Protein AF-A0A3B8MN59-F1 (afdb_monomer)

pLDDT: mean 81.96, std 19.72, range [28.47, 98.0]

Secondary structure (DSSP, 8-state):
----------------S--TTPPPEEEE-TTS-EEEESS---B-TT--B-----SEEEE-SSS--SSTTB--SHHHHTT---------SS--EEEE-SS-EEEE-GGG-----HHHHH-TTTSSEEETTEEE--GGGS-HHHHHHHHHT-TT-SEEEEETTEEE----SS---B--

Structure (mmCIF, N/CA/C/O backbone):
data_AF-A0A3B8MN59-F1
#
_entry.id   AF-A0A3B8MN59-F1
#
loop_
_atom_site.group_PDB
_atom_site.id
_atom_site.type_symbol
_atom_site.label_atom_id
_atom_site.label_alt_id
_atom_site.label_comp_id
_atom_site.label_asym_id
_atom_site.label_entity_id
_atom_site.label_seq_id
_atom_site.pdbx_PDB_ins_code
_atom_site.Cartn_x
_atom_site.Cartn_y
_atom_site.Cartn_z
_atom_site.occupancy
_atom_site.B_iso_or_equiv
_atom_site.auth_seq_id
_atom_site.auth_comp_id
_atom_site.auth_asym_id
_atom_site.auth_atom_id
_atom_site.pdbx_PDB_model_num
ATOM 1 N N . MET A 1 1 ? -53.641 -8.642 42.967 1.00 37.59 1 MET A N 1
ATOM 2 C CA . MET A 1 1 ? -54.257 -8.211 41.698 1.00 37.59 1 MET A CA 1
ATOM 3 C C . MET A 1 1 ? -53.152 -8.027 40.682 1.00 37.59 1 MET A C 1
ATOM 5 O O . MET A 1 1 ? -52.154 -7.386 40.975 1.00 37.59 1 MET A O 1
ATOM 9 N N . SER A 1 2 ? -53.314 -8.699 39.553 1.00 39.81 2 SER A N 1
ATOM 10 C CA . SER A 1 2 ? -52.474 -8.688 38.361 1.00 39.81 2 SER A CA 1
ATOM 11 C C . SER A 1 2 ? -52.295 -7.280 37.787 1.00 39.81 2 SER A C 1
ATOM 13 O O . SER A 1 2 ? -53.288 -6.609 37.520 1.00 39.81 2 SER A O 1
ATOM 15 N N . GLY A 1 3 ? -51.052 -6.870 37.542 1.00 28.47 3 GLY A N 1
ATOM 16 C CA . GLY A 1 3 ? -50.715 -5.672 36.772 1.00 28.47 3 GLY A CA 1
ATOM 17 C C . GLY A 1 3 ? -49.818 -6.049 35.600 1.00 28.47 3 GLY A C 1
ATOM 18 O O . GLY A 1 3 ? -48.603 -6.108 35.740 1.00 28.47 3 GLY A O 1
ATOM 19 N N . SER A 1 4 ? -50.440 -6.374 34.469 1.00 31.86 4 SER A N 1
ATOM 20 C CA . SER A 1 4 ? -49.789 -6.650 33.189 1.00 31.86 4 SER A CA 1
ATOM 21 C C . SER A 1 4 ? -49.188 -5.355 32.627 1.00 31.86 4 SER A C 1
ATOM 23 O O . SER A 1 4 ? -49.922 -4.392 32.409 1.00 31.86 4 SER A O 1
ATOM 25 N N . PHE A 1 5 ? -47.872 -5.312 32.391 1.00 30.25 5 PHE A N 1
ATOM 26 C CA . PHE A 1 5 ? -47.250 -4.237 31.613 1.00 30.25 5 PHE A CA 1
ATOM 27 C C . PHE A 1 5 ? -47.378 -4.578 30.128 1.00 30.25 5 PHE A C 1
ATOM 29 O O . PHE A 1 5 ? -46.676 -5.432 29.588 1.00 30.25 5 PHE A O 1
ATOM 36 N N . GLY A 1 6 ? -48.367 -3.944 29.503 1.00 30.47 6 GLY A N 1
ATOM 37 C CA . GLY A 1 6 ? -48.693 -4.096 28.098 1.00 30.47 6 GLY A CA 1
ATOM 38 C C . GLY A 1 6 ? -47.593 -3.572 27.179 1.00 30.47 6 GLY A C 1
ATOM 39 O O . GLY A 1 6 ? -47.095 -2.459 27.326 1.00 30.47 6 GLY A O 1
ATOM 40 N N . SER A 1 7 ? -47.289 -4.405 26.188 1.00 41.69 7 SER A N 1
ATOM 41 C CA . SER A 1 7 ? -46.609 -4.090 24.938 1.00 41.69 7 SER A CA 1
ATOM 42 C C . SER A 1 7 ? -47.069 -2.757 24.337 1.00 41.69 7 SER A C 1
ATOM 44 O O . SER A 1 7 ? -48.247 -2.584 24.017 1.00 41.69 7 SER A O 1
ATOM 46 N N . LYS A 1 8 ? -46.116 -1.860 24.069 1.00 36.16 8 LYS A N 1
ATOM 47 C CA . LYS A 1 8 ? -46.214 -0.931 22.941 1.00 36.16 8 LYS A CA 1
ATOM 48 C C . LYS A 1 8 ? -44.968 -1.076 22.082 1.00 36.16 8 LYS A C 1
ATOM 50 O O . LYS A 1 8 ? -43.880 -0.651 22.443 1.00 36.16 8 LYS A O 1
ATOM 55 N N . ARG A 1 9 ? -45.179 -1.759 20.958 1.00 41.62 9 ARG A N 1
ATOM 56 C CA . ARG A 1 9 ? -44.310 -1.769 19.785 1.00 41.62 9 ARG A CA 1
ATOM 57 C C . ARG A 1 9 ? -44.152 -0.336 19.277 1.00 41.62 9 ARG A C 1
ATOM 59 O O . ARG A 1 9 ? -45.151 0.349 19.082 1.00 41.62 9 ARG A O 1
ATOM 66 N N . GLY A 1 10 ? -42.908 0.045 19.037 1.00 28.77 10 GLY A N 1
ATOM 67 C CA . GLY A 1 10 ? -42.495 1.260 18.349 1.00 28.77 10 GLY A CA 1
ATOM 68 C C . GLY A 1 10 ? -41.044 1.070 17.938 1.00 28.77 10 GLY A C 1
ATOM 69 O O . GLY A 1 10 ? -40.138 1.489 18.643 1.00 28.77 10 GLY A O 1
ATOM 70 N N . THR A 1 11 ? -40.821 0.321 16.860 1.00 34.09 11 THR A N 1
ATOM 71 C CA . THR A 1 11 ? -39.531 0.278 16.167 1.00 34.09 11 THR A CA 1
ATOM 72 C C . THR A 1 11 ? -39.399 1.587 15.398 1.00 34.09 11 THR A C 1
ATOM 74 O O . THR A 1 11 ? -39.741 1.653 14.219 1.00 34.09 11 THR A O 1
ATOM 77 N N . GLU A 1 12 ? -39.009 2.650 16.092 1.00 32.84 12 GLU A N 1
ATOM 78 C CA . GLU A 1 12 ? -38.700 3.930 15.464 1.00 32.84 12 GLU A CA 1
ATOM 79 C C . GLU A 1 12 ? -37.201 3.973 15.175 1.00 32.84 12 GLU A C 1
ATOM 81 O O . GLU A 1 12 ? -36.361 4.220 16.039 1.00 32.84 12 GLU A O 1
ATOM 86 N N . ASP A 1 13 ? -36.932 3.607 13.925 1.00 39.78 13 ASP A N 1
ATOM 87 C CA . ASP A 1 13 ? -35.804 3.932 13.059 1.00 39.78 13 ASP A CA 1
ATOM 88 C C . ASP A 1 13 ? -34.983 5.148 13.548 1.00 39.78 13 ASP A C 1
ATOM 90 O O . ASP A 1 13 ? -35.267 6.294 13.207 1.00 39.78 13 ASP A O 1
ATOM 94 N N . HIS A 1 14 ? -33.949 4.894 14.359 1.00 36.53 14 HIS A N 1
ATOM 95 C CA . HIS A 1 14 ? -32.968 5.901 14.800 1.00 36.53 14 HIS A CA 1
ATOM 96 C C . HIS A 1 14 ? -31.837 6.117 13.777 1.00 36.53 14 HIS A C 1
ATOM 98 O O . HIS A 1 14 ? -30.797 6.690 14.090 1.00 36.53 14 HIS A O 1
ATOM 104 N N . LEU A 1 15 ? -32.039 5.707 12.523 1.00 47.59 15 LEU A N 1
ATOM 105 C CA . LEU A 1 15 ? -31.139 6.017 11.416 1.00 47.59 15 LEU A CA 1
ATOM 106 C C . LEU A 1 15 ? -31.542 7.350 10.770 1.00 47.59 15 LEU A C 1
ATOM 108 O O . LEU A 1 15 ? -32.093 7.391 9.670 1.00 47.59 15 LEU A O 1
ATOM 112 N N . GLN A 1 16 ? -31.257 8.467 11.438 1.00 45.75 16 GLN A N 1
ATOM 113 C CA . GLN A 1 16 ? -31.285 9.787 10.798 1.00 45.75 16 GLN A CA 1
ATOM 114 C C . GLN A 1 16 ? -29.899 10.427 10.878 1.00 45.75 16 GLN A C 1
ATOM 116 O O . 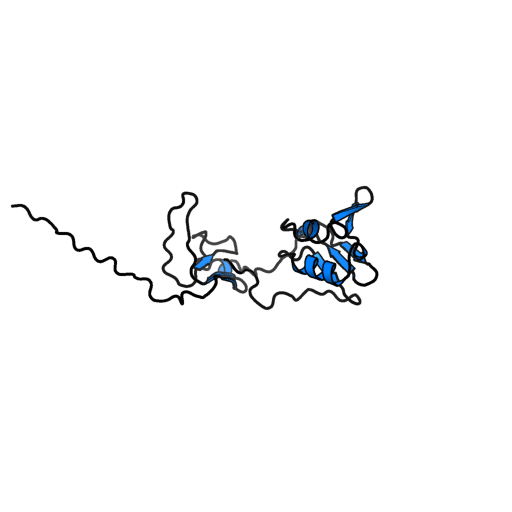GLN A 1 16 ? -29.546 11.026 11.886 1.00 45.75 16 GLN A O 1
ATOM 121 N N . GLY A 1 17 ? -29.127 10.297 9.791 1.00 38.34 17 GLY A N 1
ATOM 122 C CA . GLY A 1 17 ? -27.866 11.030 9.614 1.00 38.34 17 GLY A CA 1
ATOM 123 C C . GLY A 1 17 ? -27.099 10.733 8.320 1.00 38.34 17 GLY A C 1
ATOM 124 O O . GLY A 1 17 ? -26.684 11.658 7.633 1.00 38.34 17 GLY A O 1
ATOM 125 N N . GLY A 1 18 ? -26.973 9.468 7.909 1.00 41.38 18 GLY A N 1
ATOM 126 C CA . GLY A 1 18 ? -26.156 9.108 6.739 1.00 41.38 18 GLY A CA 1
ATOM 127 C C . GLY A 1 18 ? -26.904 9.204 5.405 1.00 41.38 18 GLY A C 1
ATOM 128 O O . GLY A 1 18 ? -27.934 8.551 5.209 1.00 41.38 18 GLY A O 1
ATOM 129 N N . LYS A 1 19 ? -26.380 9.965 4.435 1.00 47.16 19 LYS A N 1
ATOM 130 C CA . LYS A 1 19 ? -26.855 9.897 3.043 1.00 47.16 19 LYS A CA 1
ATOM 131 C C . LYS A 1 19 ? -26.649 8.469 2.520 1.00 47.16 19 LYS A C 1
ATOM 133 O O . LYS A 1 19 ? -25.520 8.016 2.381 1.00 47.16 19 LYS A O 1
ATOM 138 N N . ARG A 1 20 ? -27.735 7.776 2.150 1.00 50.28 20 ARG A N 1
ATOM 139 C CA . ARG A 1 20 ? -27.761 6.364 1.684 1.00 50.28 20 ARG A CA 1
ATOM 140 C C . ARG A 1 20 ? -26.948 6.052 0.403 1.00 50.28 20 ARG A C 1
ATOM 142 O O . ARG A 1 20 ? -27.081 4.959 -0.127 1.00 50.28 20 ARG A O 1
ATOM 149 N N . ASN A 1 21 ? -26.140 6.986 -0.104 1.00 57.38 21 ASN A N 1
ATOM 150 C CA . ASN A 1 21 ? -25.352 6.863 -1.339 1.00 57.38 21 ASN A CA 1
ATOM 151 C C . ASN A 1 21 ? -23.846 7.138 -1.152 1.00 57.38 21 ASN A C 1
ATOM 153 O O . ASN A 1 21 ? -23.113 7.147 -2.140 1.00 57.38 21 ASN A O 1
ATOM 157 N N . GLU A 1 22 ? -23.365 7.389 0.067 1.00 72.00 22 GLU A N 1
ATOM 158 C CA . GLU A 1 22 ? -21.930 7.587 0.305 1.00 72.00 22 GLU A CA 1
ATOM 159 C C . GLU A 1 22 ? -21.238 6.227 0.465 1.00 72.00 22 GLU A C 1
ATOM 161 O O . GLU A 1 22 ? -21.602 5.427 1.326 1.00 72.00 22 GLU A O 1
ATOM 166 N N . LYS A 1 23 ? -20.269 5.942 -0.415 1.00 81.56 23 LYS A N 1
ATOM 167 C CA . LYS A 1 23 ? -19.451 4.725 -0.340 1.00 81.56 23 LYS A CA 1
ATOM 168 C C . LYS A 1 23 ? -18.566 4.790 0.905 1.00 81.56 23 LYS A C 1
ATOM 170 O O . LYS A 1 23 ? -18.003 5.858 1.154 1.00 81.56 23 LYS A O 1
ATOM 175 N N . PRO A 1 24 ? -18.403 3.690 1.654 1.00 88.69 24 PRO A N 1
ATOM 176 C CA . PRO A 1 24 ? -17.521 3.714 2.800 1.00 88.69 24 PRO A CA 1
ATOM 177 C C . PRO A 1 24 ? -16.056 3.903 2.389 1.00 88.69 24 PRO A C 1
ATOM 179 O O . PRO A 1 24 ? -15.592 3.348 1.387 1.00 88.69 24 PRO A O 1
ATOM 182 N N . THR A 1 25 ? -15.329 4.700 3.171 1.00 86.8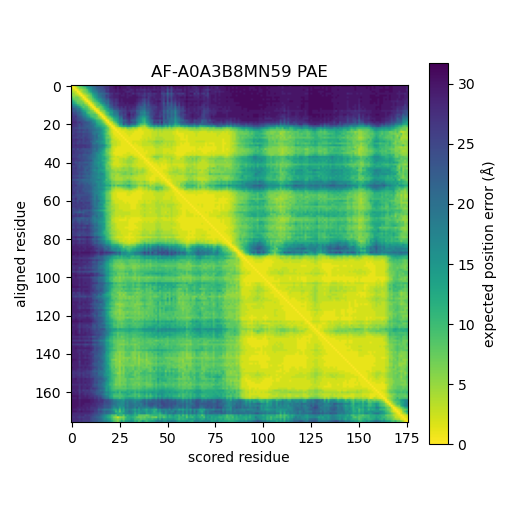1 25 THR A N 1
ATOM 183 C CA . THR A 1 25 ? -13.907 5.001 2.950 1.00 86.81 25 THR A CA 1
ATOM 184 C C . THR A 1 25 ? -13.085 4.716 4.197 1.00 86.81 25 THR A C 1
ATOM 186 O O . THR A 1 25 ? -13.597 4.727 5.322 1.00 86.81 25 THR A O 1
ATOM 189 N N . ILE A 1 26 ? -11.796 4.457 3.982 1.00 89.69 26 ILE A N 1
ATOM 190 C CA . ILE A 1 26 ? -10.792 4.354 5.037 1.00 89.69 26 ILE A CA 1
ATOM 191 C C . ILE A 1 26 ? -9.758 5.450 4.803 1.00 89.69 26 ILE A C 1
ATOM 193 O O . ILE A 1 26 ? -8.950 5.357 3.879 1.00 89.69 26 ILE A O 1
ATOM 197 N N . ASP A 1 27 ? -9.755 6.458 5.670 1.00 87.50 27 ASP A N 1
ATOM 198 C CA . ASP A 1 27 ? -8.772 7.536 5.623 1.00 87.50 27 ASP A CA 1
ATOM 199 C C . ASP A 1 27 ? -7.681 7.294 6.672 1.00 87.50 27 ASP A C 1
ATOM 201 O O . ASP A 1 27 ? -7.942 6.800 7.772 1.00 87.50 27 ASP A O 1
ATOM 205 N N . ILE A 1 28 ? -6.443 7.669 6.361 1.00 89.19 28 ILE A N 1
ATOM 206 C CA . ILE A 1 28 ? -5.325 7.591 7.305 1.00 89.19 28 ILE A CA 1
ATOM 207 C C . ILE A 1 28 ? -5.139 8.976 7.920 1.00 89.19 28 ILE A C 1
ATOM 209 O O . ILE A 1 28 ? -4.707 9.899 7.234 1.00 89.19 28 ILE A O 1
ATOM 213 N N . ALA A 1 29 ? -5.449 9.135 9.208 1.00 90.38 29 ALA A N 1
ATOM 214 C CA . ALA A 1 29 ? -5.164 10.388 9.898 1.00 90.38 29 ALA A CA 1
ATOM 215 C C . ALA A 1 29 ? -3.645 10.572 10.052 1.00 90.38 29 ALA A C 1
ATOM 217 O O . ALA A 1 29 ? -2.929 9.637 10.446 1.00 90.38 29 ALA A O 1
ATOM 218 N N . GLU A 1 30 ? -3.158 11.784 9.770 1.00 88.88 30 GLU A N 1
ATOM 219 C CA . GLU A 1 30 ? -1.764 12.166 10.008 1.00 88.88 30 GLU A CA 1
ATOM 220 C C . GLU A 1 30 ? -1.393 11.836 11.459 1.00 88.88 30 GLU A C 1
ATOM 222 O O . GLU A 1 30 ? -2.106 12.230 12.382 1.00 88.88 30 GLU A O 1
ATOM 227 N N . LYS A 1 31 ? -0.320 11.051 11.657 1.00 93.62 31 LYS A N 1
ATOM 228 C CA . LYS A 1 31 ? 0.158 10.620 12.989 1.00 93.62 31 LYS A CA 1
ATOM 229 C C . LYS A 1 31 ? -0.913 9.947 13.866 1.00 93.62 31 LYS A C 1
ATOM 231 O O . LYS A 1 31 ? -0.762 9.833 15.076 1.00 93.62 31 LYS A O 1
ATOM 236 N N . GLY A 1 32 ? -2.000 9.480 13.253 1.00 93.75 32 GLY A N 1
ATOM 237 C CA . GLY A 1 32 ? -3.224 9.114 13.955 1.00 93.75 32 GLY A CA 1
ATOM 238 C C . GLY A 1 32 ? -3.858 7.807 13.470 1.00 93.75 32 GLY A C 1
ATOM 239 O O . GLY A 1 32 ? -3.209 7.006 12.788 1.00 93.75 32 GLY A O 1
ATOM 240 N N . PRO A 1 33 ? -5.116 7.550 13.863 1.00 96.44 33 PRO A N 1
ATOM 241 C CA . PRO A 1 33 ? -5.832 6.307 13.576 1.00 96.44 33 PRO A CA 1
ATOM 242 C C . PRO A 1 33 ? -6.248 6.153 12.105 1.00 96.44 33 PRO A C 1
ATOM 244 O O . PRO A 1 33 ? -6.122 7.074 11.299 1.00 96.44 33 PRO A O 1
ATOM 247 N N . PHE A 1 34 ? -6.796 4.983 11.774 1.00 95.00 34 PHE A N 1
ATOM 248 C CA . PHE A 1 34 ? -7.623 4.827 10.577 1.00 95.00 34 PHE A CA 1
ATOM 249 C C . PHE A 1 34 ? -9.024 5.372 10.860 1.00 95.00 34 PHE A C 1
ATOM 251 O O . PHE A 1 34 ? -9.622 5.021 11.878 1.00 95.00 34 PHE A O 1
ATOM 258 N N . LEU A 1 35 ? -9.547 6.214 9.975 1.00 93.06 35 LEU A N 1
ATOM 259 C CA . LEU A 1 35 ? -10.889 6.780 10.064 1.00 93.06 35 LEU A CA 1
ATOM 260 C C . LEU A 1 35 ? -11.793 6.073 9.063 1.00 93.06 35 LEU A C 1
ATOM 262 O O . LEU A 1 35 ? -11.636 6.232 7.855 1.00 93.06 35 LEU A O 1
ATOM 266 N N . ILE A 1 36 ? -12.740 5.303 9.580 1.00 92.38 36 ILE A N 1
ATOM 267 C CA . ILE A 1 36 ? -13.741 4.606 8.784 1.00 92.38 36 ILE A CA 1
ATOM 268 C C . ILE A 1 36 ? -14.968 5.503 8.687 1.00 92.38 36 ILE A C 1
ATOM 270 O O . ILE A 1 36 ? -15.528 5.889 9.715 1.00 92.38 36 ILE A O 1
ATOM 274 N N . LYS A 1 37 ? -15.357 5.855 7.462 1.00 90.06 37 LYS A N 1
ATOM 275 C CA . LYS A 1 37 ? -16.475 6.760 7.173 1.00 90.06 37 LYS A CA 1
ATOM 276 C C . LYS A 1 37 ? -17.530 6.047 6.338 1.00 90.06 37 LYS A C 1
ATOM 278 O O . LYS A 1 37 ? -17.192 5.184 5.533 1.00 90.06 37 LYS A O 1
ATOM 283 N N . GLY A 1 38 ? -18.786 6.465 6.477 1.00 86.25 38 GLY A N 1
ATOM 284 C CA . GLY A 1 38 ? -19.911 5.945 5.696 1.00 86.25 38 GLY A CA 1
ATOM 285 C C . GLY A 1 38 ? -20.633 4.765 6.363 1.00 86.25 38 GLY A C 1
ATOM 286 O O . GLY A 1 38 ? -20.340 4.418 7.506 1.00 86.25 38 GLY A O 1
ATOM 287 N N . PRO A 1 39 ? -21.614 4.155 5.674 1.00 84.69 39 PRO A N 1
ATOM 288 C CA . PRO A 1 39 ? -22.474 3.123 6.244 1.00 84.69 39 PRO A CA 1
ATOM 289 C C . PRO A 1 39 ? -21.735 1.779 6.345 1.00 84.69 39 PRO A C 1
ATOM 291 O O . PRO A 1 39 ? -21.826 0.938 5.452 1.00 84.69 39 PRO A O 1
ATOM 294 N N . VAL A 1 40 ? -20.996 1.577 7.437 1.00 86.75 40 VAL A N 1
ATOM 295 C CA . VAL A 1 40 ? -20.254 0.339 7.718 1.00 86.75 40 VAL A CA 1
ATOM 296 C C . VAL A 1 40 ? -20.903 -0.417 8.868 1.00 86.75 40 VAL A C 1
ATOM 298 O O . VAL A 1 40 ? -21.198 0.154 9.914 1.00 86.75 40 VAL A O 1
ATOM 301 N N . ARG A 1 41 ? -21.100 -1.724 8.676 1.00 86.75 41 ARG A N 1
ATOM 302 C CA . ARG A 1 41 ? -21.523 -2.639 9.737 1.00 86.75 41 ARG A CA 1
ATOM 303 C C . ARG A 1 41 ? -20.300 -3.283 10.380 1.00 86.75 41 ARG A C 1
ATOM 305 O O . ARG A 1 41 ? -19.472 -3.855 9.673 1.00 86.75 41 ARG A O 1
ATOM 312 N N . TYR A 1 42 ? -20.220 -3.233 11.705 1.00 87.62 42 TYR A N 1
ATOM 313 C CA . TYR A 1 42 ? -19.140 -3.844 12.478 1.00 87.62 42 TYR A CA 1
ATOM 314 C C . TYR A 1 42 ? -19.648 -5.103 13.173 1.00 87.62 42 TYR A C 1
ATOM 316 O O . TYR A 1 42 ? -20.693 -5.082 13.821 1.00 87.62 42 TYR A O 1
ATOM 324 N N . THR A 1 43 ? -18.907 -6.201 13.051 1.00 90.00 43 THR A N 1
ATOM 325 C CA . THR A 1 43 ? -19.225 -7.461 13.729 1.00 90.00 43 THR A CA 1
ATOM 326 C C . THR A 1 43 ? -17.989 -8.052 14.384 1.00 90.00 43 THR A C 1
ATOM 328 O O . THR A 1 43 ? -16.877 -7.890 13.879 1.00 90.00 43 THR A O 1
ATOM 331 N N . ASP A 1 44 ? -18.180 -8.766 15.488 1.00 86.75 44 ASP A N 1
ATOM 332 C CA . ASP A 1 44 ? -17.126 -9.586 16.078 1.00 86.75 44 ASP A CA 1
ATOM 333 C C . ASP A 1 44 ? -16.908 -10.896 15.291 1.00 86.75 44 ASP A C 1
ATOM 335 O O . ASP A 1 44 ? -17.544 -11.159 14.265 1.00 86.75 44 ASP A O 1
ATOM 339 N N . LYS A 1 45 ? -15.988 -11.740 15.775 1.00 88.56 45 LYS A N 1
ATOM 340 C CA . LYS A 1 45 ? -15.669 -13.036 15.153 1.00 88.56 45 LYS A CA 1
ATOM 341 C C . LYS A 1 45 ? -16.833 -14.036 15.155 1.00 88.56 45 LYS A C 1
ATOM 343 O O . LYS A 1 45 ? -16.803 -14.986 14.379 1.00 88.56 45 LYS A O 1
ATOM 348 N N . ASP A 1 46 ? -17.799 -13.861 16.053 1.00 91.75 46 ASP A N 1
ATOM 349 C CA . ASP A 1 46 ? -18.959 -14.737 16.220 1.00 91.75 46 ASP A CA 1
ATOM 350 C C . ASP A 1 46 ? -20.177 -14.198 15.441 1.00 91.75 46 ASP A C 1
ATOM 352 O O . ASP A 1 46 ? -21.227 -14.839 15.401 1.00 91.75 46 ASP A O 1
ATOM 356 N N . GLY A 1 47 ? -20.025 -13.048 14.772 1.00 88.31 47 GLY A N 1
ATOM 357 C CA . GLY A 1 47 ? -21.058 -12.395 13.976 1.00 88.31 47 GLY A CA 1
ATOM 358 C C . GLY A 1 47 ? -21.981 -11.482 14.784 1.00 88.31 47 GLY A C 1
ATOM 359 O O . GLY A 1 47 ? -22.967 -10.994 14.227 1.00 88.31 47 GLY A O 1
ATOM 360 N N . ASN A 1 48 ? -21.686 -11.232 16.066 1.00 90.12 48 ASN A N 1
ATOM 361 C CA . ASN A 1 48 ? -22.455 -10.277 16.861 1.00 90.12 48 ASN A CA 1
ATOM 362 C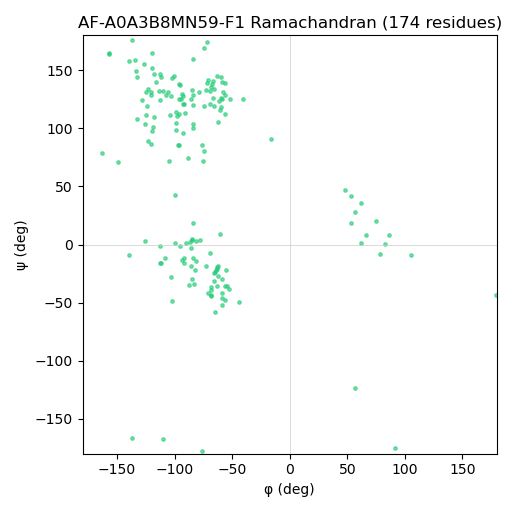 C . ASN A 1 48 ? -22.150 -8.856 16.394 1.00 90.12 48 ASN A C 1
ATOM 364 O O . ASN A 1 48 ? -21.001 -8.514 16.115 1.00 90.12 48 ASN A O 1
ATOM 368 N N . GLU A 1 49 ? -23.185 -8.028 16.324 1.00 90.31 49 GLU A N 1
ATOM 369 C CA . GLU A 1 49 ? -23.062 -6.635 15.915 1.00 90.31 49 GLU A CA 1
ATOM 370 C C . GLU A 1 49 ? -22.391 -5.804 17.009 1.00 90.31 49 GLU A C 1
ATOM 372 O O . GLU A 1 49 ? -22.735 -5.907 18.187 1.00 90.31 49 GLU A O 1
ATOM 377 N N . ILE A 1 50 ? -21.416 -4.992 16.608 1.00 87.56 50 ILE A N 1
ATOM 378 C CA . ILE A 1 50 ? -20.743 -4.038 17.483 1.00 87.56 50 ILE A CA 1
ATOM 379 C C . ILE A 1 50 ? -21.435 -2.696 17.274 1.00 87.56 50 ILE A C 1
ATOM 381 O O . ILE A 1 50 ? -21.346 -2.112 16.193 1.00 87.56 50 ILE A O 1
ATOM 385 N N . GLU A 1 51 ? -22.132 -2.213 18.300 1.00 83.81 51 GLU A N 1
ATOM 386 C CA . GLU A 1 51 ? -22.787 -0.909 18.245 1.00 83.81 51 GLU A CA 1
ATOM 387 C C . GLU A 1 51 ? -21.742 0.210 18.166 1.00 83.81 51 GLU A C 1
ATOM 389 O O . GLU A 1 51 ? -20.841 0.313 19.000 1.00 83.81 51 GLU A O 1
ATOM 394 N N . THR A 1 52 ? -21.880 1.065 17.155 1.00 81.62 52 THR A N 1
ATOM 395 C CA . THR A 1 52 ? -21.089 2.285 17.002 1.00 81.62 52 THR A CA 1
ATOM 396 C C . THR A 1 52 ? -22.043 3.464 16.900 1.00 81.62 52 THR A C 1
ATOM 398 O O . THR A 1 52 ? -22.849 3.538 15.976 1.00 81.62 52 THR A O 1
ATOM 401 N N . ASP A 1 53 ? -21.947 4.400 17.834 1.00 78.44 53 ASP A N 1
ATOM 402 C CA . ASP A 1 53 ? -22.795 5.593 17.920 1.00 78.44 53 ASP A CA 1
ATOM 403 C C . ASP A 1 53 ? -22.292 6.762 17.054 1.00 78.44 53 ASP A C 1
ATOM 405 O O . ASP A 1 53 ? -22.855 7.856 17.084 1.00 78.44 53 ASP A O 1
ATOM 409 N N . ARG A 1 54 ? -21.220 6.552 16.279 1.00 80.19 54 ARG A N 1
ATOM 410 C CA . ARG A 1 54 ? -20.510 7.605 15.542 1.00 80.19 54 ARG A CA 1
ATOM 411 C C . ARG A 1 54 ? -20.595 7.396 14.040 1.00 80.19 54 ARG A C 1
ATOM 413 O O . ARG A 1 54 ? -20.386 6.293 13.550 1.00 80.19 54 ARG A O 1
ATOM 420 N N . GLU A 1 55 ? -20.773 8.498 13.312 1.00 84.19 55 GLU A N 1
ATOM 421 C CA . GLU A 1 55 ? -20.681 8.533 11.843 1.00 84.19 55 GLU A CA 1
ATOM 422 C C . GLU A 1 55 ? -19.270 8.208 11.322 1.00 84.19 55 GLU A C 1
ATOM 424 O O . GLU A 1 55 ? -19.106 7.782 10.179 1.00 84.19 55 GLU A O 1
ATOM 429 N N . VAL A 1 56 ? -18.248 8.422 12.159 1.00 90.81 56 VAL A N 1
ATOM 430 C CA . VAL A 1 56 ? -16.850 8.095 11.872 1.00 90.81 56 VAL A CA 1
ATOM 431 C C . VAL A 1 56 ? -16.286 7.266 13.014 1.00 90.81 56 VAL A C 1
ATOM 433 O O . VAL A 1 56 ? -16.272 7.700 14.170 1.00 90.81 56 VAL A O 1
ATOM 436 N N . VAL A 1 57 ? -15.768 6.088 12.684 1.00 93.50 57 VAL A N 1
ATOM 437 C CA . VAL A 1 57 ? -15.133 5.182 13.644 1.00 93.50 57 VAL A CA 1
ATOM 438 C C . VAL A 1 57 ? -13.620 5.264 13.490 1.00 93.50 57 VAL A C 1
ATOM 440 O O . VAL A 1 57 ? -13.087 5.112 12.394 1.00 93.50 57 VAL A O 1
ATOM 443 N N . ALA A 1 58 ? -12.915 5.494 14.598 1.00 95.00 58 ALA A N 1
ATOM 444 C CA . ALA A 1 58 ? -11.459 5.557 14.625 1.00 95.00 58 ALA A CA 1
ATOM 445 C C . ALA A 1 58 ? -10.872 4.221 15.100 1.00 95.00 58 ALA A C 1
ATOM 447 O O . ALA A 1 58 ? -11.036 3.854 16.265 1.00 95.00 58 ALA A O 1
ATOM 448 N N . LEU A 1 59 ? -10.159 3.513 14.223 1.00 95.38 59 LEU A N 1
ATOM 449 C CA . LEU A 1 59 ? -9.458 2.272 14.555 1.00 95.38 59 LEU A CA 1
ATOM 450 C C . LEU A 1 59 ? -7.989 2.545 14.882 1.00 95.38 59 LEU A C 1
ATOM 452 O O . LEU A 1 59 ? -7.314 3.335 14.215 1.00 95.38 59 LEU A O 1
ATOM 456 N N . CYS A 1 60 ? -7.483 1.884 15.920 1.00 96.44 60 CYS A N 1
ATOM 457 C CA . CYS A 1 60 ? -6.106 2.044 16.364 1.00 96.44 60 CYS A CA 1
ATOM 458 C C . CYS A 1 60 ? -5.129 1.619 15.258 1.00 96.44 60 CYS A C 1
ATOM 460 O O . CYS A 1 60 ? -5.146 0.478 14.804 1.00 96.44 60 CYS A O 1
ATOM 462 N N . ARG A 1 61 ? -4.239 2.539 14.871 1.00 95.56 61 ARG A N 1
ATOM 463 C CA . ARG A 1 61 ? -3.127 2.278 13.943 1.00 95.56 61 ARG A CA 1
ATOM 464 C C . ARG A 1 61 ? -1.775 2.152 14.650 1.00 95.56 61 ARG A C 1
ATOM 466 O O . ARG A 1 61 ? -0.902 1.443 14.171 1.00 95.56 61 ARG A O 1
ATOM 473 N N . CYS A 1 62 ? -1.604 2.815 15.795 1.00 94.62 62 CYS A N 1
ATOM 474 C CA . CYS A 1 62 ? -0.319 2.916 16.495 1.00 94.62 62 CYS A CA 1
ATOM 475 C C . CYS A 1 62 ? 0.041 1.694 17.360 1.00 94.62 62 CYS A C 1
ATOM 477 O O . CYS A 1 62 ? 1.167 1.589 17.830 1.00 94.62 62 CYS A O 1
ATOM 479 N N . GLY A 1 63 ? -0.916 0.801 17.636 1.00 94.81 63 GLY A N 1
ATOM 480 C CA . GLY A 1 63 ? -0.719 -0.370 18.497 1.00 94.81 63 GLY A CA 1
ATOM 481 C C . GLY A 1 63 ? -0.735 -0.094 20.008 1.00 94.81 63 GLY A C 1
ATOM 482 O O . GLY A 1 63 ? -0.794 -1.045 20.786 1.00 94.81 63 GLY A O 1
ATOM 483 N N . ALA A 1 64 ? -0.757 1.166 20.448 1.00 96.75 64 ALA A N 1
ATOM 484 C CA . ALA A 1 64 ? -0.657 1.531 21.866 1.00 96.75 64 ALA A CA 1
ATOM 485 C C . ALA A 1 64 ? -1.997 1.674 22.608 1.00 96.75 64 ALA A C 1
ATOM 487 O O . ALA A 1 64 ? -1.985 1.730 23.829 1.00 96.75 64 ALA A O 1
ATOM 488 N N . SER A 1 65 ? -3.138 1.696 21.909 1.00 97.56 65 SER A N 1
ATOM 489 C CA . SER A 1 65 ? -4.443 1.884 22.566 1.00 97.56 65 SER A CA 1
ATOM 490 C C . SER A 1 65 ? -4.731 0.804 23.618 1.00 97.56 65 SER A C 1
ATOM 492 O O . SER A 1 65 ? -4.473 -0.375 23.378 1.00 97.56 65 SER A O 1
ATOM 494 N N . GLU A 1 66 ? -5.305 1.178 24.753 1.00 97.06 66 GLU A N 1
ATOM 495 C CA . GLU A 1 66 ? -5.840 0.258 25.761 1.00 97.06 66 GLU A CA 1
ATOM 496 C C . GLU A 1 66 ? -7.257 -0.222 25.400 1.00 97.06 66 GLU A C 1
ATOM 498 O O . GLU A 1 66 ? -7.662 -1.310 25.803 1.00 97.06 66 GLU A O 1
ATOM 503 N N . ASN A 1 67 ? -7.979 0.527 24.559 1.00 93.25 67 ASN A N 1
ATOM 504 C CA . ASN A 1 67 ? -9.321 0.201 24.063 1.00 93.25 67 ASN A CA 1
ATOM 505 C C . ASN A 1 67 ? -9.328 -0.401 22.638 1.00 93.25 67 ASN A C 1
ATOM 507 O O . ASN A 1 67 ? -10.153 -0.044 21.791 1.00 93.25 67 ASN A O 1
ATOM 511 N N . LYS A 1 68 ? -8.393 -1.313 22.338 1.00 92.00 68 LYS A N 1
ATOM 512 C CA . LYS A 1 68 ? -8.337 -1.978 21.021 1.00 92.00 68 LYS A CA 1
ATOM 513 C C . LYS A 1 68 ? -9.665 -2.680 20.713 1.00 92.00 68 LYS A C 1
ATOM 515 O O . LYS A 1 68 ? -10.236 -3.340 21.569 1.00 92.00 68 LYS A O 1
ATOM 520 N N . LEU A 1 69 ? -10.179 -2.628 19.487 1.00 91.56 69 LEU A N 1
ATOM 521 C CA . LEU A 1 69 ? -9.575 -2.187 18.217 1.00 91.56 69 LEU A CA 1
ATOM 522 C C . LEU A 1 69 ? -9.662 -0.671 17.957 1.00 91.56 69 LEU A C 1
ATOM 524 O O . LEU A 1 69 ? -9.150 -0.191 16.944 1.00 91.56 69 LEU A O 1
ATOM 528 N N . PHE A 1 70 ? -10.311 0.079 18.842 1.00 94.31 70 PHE A N 1
ATOM 529 C CA . PHE A 1 70 ? -10.586 1.500 18.662 1.00 94.31 70 PHE A CA 1
ATOM 530 C C . PHE A 1 70 ? -9.404 2.365 19.086 1.00 94.31 70 PHE A C 1
ATOM 532 O O . PHE A 1 70 ? -8.521 1.938 19.819 1.00 94.31 70 PHE A O 1
ATOM 539 N N . CYS A 1 71 ? -9.364 3.594 18.588 1.00 96.56 71 CYS A N 1
ATOM 540 C CA . CYS A 1 71 ? -8.405 4.593 19.033 1.00 96.56 71 CYS A CA 1
ATOM 541 C C . CYS A 1 71 ? -8.919 5.322 20.282 1.00 96.56 71 CYS A C 1
ATOM 543 O O . CYS A 1 71 ? -10.040 5.824 20.287 1.00 96.56 71 CYS A O 1
ATOM 545 N N . ASP A 1 72 ? -8.063 5.459 21.293 1.00 96.25 72 ASP A N 1
ATOM 546 C CA . ASP A 1 72 ? -8.303 6.207 22.540 1.00 96.25 72 ASP A CA 1
ATOM 547 C C . ASP A 1 72 ? -7.422 7.459 22.693 1.00 96.25 72 ASP A C 1
ATOM 549 O O . ASP A 1 72 ? -7.560 8.192 23.665 1.00 96.25 72 ASP A O 1
ATOM 553 N N . GLY A 1 73 ? -6.540 7.725 21.724 1.00 96.62 73 GLY A N 1
ATOM 554 C CA . GLY A 1 73 ? -5.639 8.881 21.735 1.00 96.62 73 GLY A CA 1
ATOM 555 C C . GLY A 1 73 ? -4.180 8.557 22.057 1.00 96.62 73 GLY A C 1
ATOM 556 O O . GLY A 1 73 ? -3.329 9.402 21.787 1.00 96.62 73 GLY A O 1
ATOM 557 N N . ALA A 1 74 ? -3.861 7.326 22.483 1.00 97.88 74 ALA A N 1
ATOM 558 C CA . ALA A 1 74 ? -2.506 6.931 22.898 1.00 97.88 74 ALA A CA 1
ATOM 559 C C . ALA A 1 74 ? -1.410 7.180 21.840 1.00 97.88 74 ALA A C 1
ATOM 561 O O . ALA A 1 74 ? -0.234 7.293 22.172 1.00 97.88 74 ALA A O 1
ATOM 562 N N . HIS A 1 75 ? -1.774 7.281 20.553 1.00 97.31 75 HIS A N 1
ATOM 563 C CA . HIS A 1 75 ? -0.847 7.629 19.470 1.00 97.31 75 HIS A CA 1
ATOM 564 C C . HIS A 1 75 ? -0.128 8.968 19.703 1.00 97.31 75 HIS A C 1
ATOM 566 O O . HIS A 1 75 ? 1.051 9.077 19.374 1.00 97.31 75 HIS A O 1
ATOM 572 N N . SER A 1 76 ? -0.811 9.950 20.297 1.00 96.88 76 SER A N 1
ATOM 573 C CA . SER A 1 76 ? -0.222 11.250 20.624 1.00 96.88 76 SER A CA 1
ATOM 574 C C . SER A 1 76 ? 0.825 11.121 21.728 1.00 96.88 76 SER A C 1
ATOM 576 O O . SER A 1 76 ? 1.914 11.676 21.609 1.00 96.88 76 SER A O 1
ATOM 578 N N . ASP A 1 77 ? 0.523 10.337 22.764 1.00 97.19 77 ASP A N 1
ATOM 579 C CA . ASP A 1 77 ? 1.384 10.177 23.939 1.00 97.19 77 ASP A CA 1
ATOM 580 C C . ASP A 1 77 ? 2.686 9.442 23.605 1.00 97.19 77 ASP A C 1
ATOM 582 O O . ASP A 1 77 ? 3.749 9.788 24.117 1.00 97.19 77 ASP A O 1
ATOM 586 N N . ILE A 1 78 ? 2.620 8.451 22.708 1.00 95.81 78 ILE A N 1
ATOM 587 C CA . ILE A 1 78 ? 3.799 7.685 22.279 1.00 95.81 78 ILE A CA 1
ATOM 588 C C . ILE A 1 78 ? 4.559 8.327 21.111 1.00 95.81 78 ILE A C 1
ATOM 590 O O . ILE A 1 78 ? 5.515 7.736 20.612 1.00 95.81 78 ILE A O 1
ATOM 594 N N . GLY A 1 79 ? 4.128 9.501 20.638 1.00 94.81 79 GLY A N 1
ATOM 595 C CA . GLY A 1 79 ? 4.752 10.176 19.500 1.00 94.81 79 GLY A CA 1
ATOM 596 C C . GLY A 1 79 ? 4.674 9.366 18.206 1.00 94.81 79 GLY A C 1
ATOM 597 O O . GLY A 1 79 ? 5.614 9.379 17.413 1.00 94.81 79 GLY A O 1
ATOM 598 N N . PHE A 1 80 ? 3.577 8.633 17.991 1.00 94.69 80 PHE A N 1
ATOM 599 C CA . PHE A 1 80 ? 3.395 7.842 16.781 1.00 94.69 80 PHE A CA 1
ATOM 600 C C . PHE A 1 80 ? 3.415 8.756 15.557 1.00 94.69 80 PHE A C 1
ATOM 602 O O . PHE A 1 80 ? 2.536 9.594 15.381 1.00 94.69 80 PHE A O 1
ATOM 609 N N . THR A 1 81 ? 4.406 8.584 14.687 1.00 89.56 81 THR A N 1
ATOM 610 C CA . THR A 1 81 ? 4.488 9.383 13.462 1.00 89.56 81 THR A CA 1
ATOM 611 C C . THR A 1 81 ? 3.650 8.775 12.341 1.00 89.56 81 THR A C 1
ATOM 613 O O . THR A 1 81 ? 3.101 9.468 11.486 1.00 89.56 81 THR A O 1
ATOM 616 N N . GLY A 1 82 ? 3.506 7.448 12.360 1.00 83.88 82 GLY A N 1
ATOM 617 C CA . GLY A 1 82 ? 2.949 6.710 11.238 1.00 83.88 82 GLY A CA 1
ATOM 618 C C . GLY A 1 82 ? 3.830 6.744 9.994 1.00 83.88 82 GLY A C 1
ATOM 619 O O . GLY A 1 82 ? 3.377 6.262 8.954 1.00 83.88 82 GLY A O 1
ATOM 620 N N . ASP A 1 83 ? 5.048 7.279 10.112 1.00 77.12 83 ASP A N 1
ATOM 621 C CA . ASP A 1 83 ? 6.068 7.198 9.085 1.00 77.12 83 ASP A CA 1
ATOM 622 C C . ASP A 1 83 ? 6.433 5.732 8.879 1.00 77.12 83 ASP A C 1
ATOM 624 O O . ASP A 1 83 ? 6.460 4.922 9.813 1.00 77.12 83 ASP A O 1
ATOM 628 N N . LYS A 1 84 ? 6.740 5.382 7.634 1.00 63.12 84 LYS A N 1
ATOM 629 C CA . LYS A 1 84 ? 7.347 4.092 7.317 1.00 63.12 84 LYS A CA 1
ATOM 630 C C . LYS A 1 84 ? 8.823 4.148 7.735 1.00 63.12 84 LYS A C 1
ATOM 632 O O . LYS A 1 84 ? 9.702 4.229 6.883 1.00 63.12 84 LYS A O 1
ATOM 637 N N . GLU A 1 85 ? 9.087 4.144 9.042 1.00 59.28 85 GLU A N 1
ATOM 638 C CA . GLU A 1 85 ? 10.431 3.986 9.607 1.00 59.28 85 GLU A CA 1
ATOM 639 C C . GLU A 1 85 ? 10.953 2.608 9.187 1.00 59.28 85 GLU A C 1
ATOM 641 O O . GLU A 1 85 ? 10.476 1.554 9.616 1.00 59.28 85 GLU A O 1
ATOM 646 N N . ARG A 1 86 ? 11.875 2.622 8.229 1.00 54.84 86 ARG A N 1
ATOM 647 C CA . ARG A 1 86 ? 12.319 1.435 7.506 1.00 54.84 86 ARG A CA 1
ATOM 648 C C . ARG A 1 86 ? 13.511 0.831 8.227 1.00 54.84 86 ARG A C 1
ATOM 650 O O . ARG A 1 86 ? 14.601 1.393 8.210 1.00 54.84 86 ARG A O 1
ATOM 657 N N . THR A 1 87 ? 13.344 -0.357 8.789 1.00 57.38 87 THR A N 1
ATOM 658 C CA . THR A 1 87 ? 14.483 -1.230 9.094 1.00 57.38 87 THR A CA 1
ATOM 659 C C . THR A 1 87 ? 14.604 -2.225 7.943 1.00 57.38 87 THR A C 1
ATOM 661 O O . THR A 1 87 ? 13.987 -3.286 7.945 1.00 57.38 87 THR A O 1
ATOM 664 N N . GLU A 1 88 ? 15.310 -1.823 6.883 1.00 60.66 88 GLU A N 1
ATOM 665 C CA . GLU A 1 88 ? 15.494 -2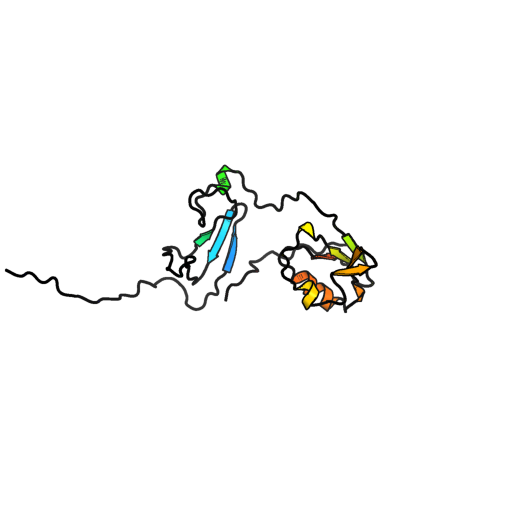.637 5.674 1.00 60.66 88 GLU A CA 1
ATOM 666 C C . GLU A 1 88 ? 16.098 -4.001 6.031 1.00 60.66 88 GLU A C 1
ATOM 668 O O . GLU A 1 88 ? 17.251 -4.092 6.443 1.00 60.66 88 GLU A O 1
ATOM 673 N N . THR A 1 89 ? 15.324 -5.074 5.863 1.00 68.69 89 THR A N 1
ATOM 674 C CA . THR A 1 89 ? 15.843 -6.451 5.954 1.00 68.69 89 THR A CA 1
ATOM 675 C C . THR A 1 89 ? 16.280 -6.977 4.581 1.00 68.69 89 THR A C 1
ATOM 677 O O . THR A 1 89 ? 17.014 -7.958 4.497 1.00 68.69 89 THR A O 1
ATOM 680 N N . TYR A 1 90 ? 15.850 -6.314 3.500 1.00 80.19 90 TYR A N 1
ATOM 681 C CA . TYR A 1 90 ? 16.094 -6.708 2.113 1.00 80.19 90 TYR A CA 1
ATOM 682 C C . TYR A 1 90 ? 16.572 -5.511 1.281 1.00 80.19 90 TYR A C 1
ATOM 684 O O . TYR A 1 90 ? 16.090 -4.399 1.491 1.00 80.19 90 TYR A O 1
ATOM 692 N N . PRO A 1 91 ? 17.490 -5.710 0.319 1.00 86.56 91 PRO A N 1
ATOM 693 C CA . PRO A 1 91 ? 17.955 -4.628 -0.538 1.00 86.56 91 PRO A CA 1
ATOM 694 C C . PRO A 1 91 ? 16.864 -4.193 -1.524 1.00 86.56 91 PRO A C 1
ATOM 696 O O . PRO A 1 91 ? 16.166 -5.029 -2.103 1.00 86.56 91 PRO A O 1
ATOM 699 N N . THR A 1 92 ? 16.775 -2.885 -1.768 1.00 88.94 92 THR A N 1
ATOM 700 C CA . THR A 1 92 ? 16.063 -2.342 -2.932 1.00 88.94 92 THR A CA 1
ATOM 701 C C . THR A 1 92 ? 16.846 -2.688 -4.197 1.00 88.94 92 THR A C 1
ATOM 703 O O . THR A 1 92 ? 18.060 -2.492 -4.247 1.00 88.94 92 THR A O 1
ATOM 706 N N . ARG A 1 93 ? 16.157 -3.212 -5.210 1.00 92.75 93 ARG A N 1
ATOM 707 C CA . ARG A 1 93 ? 16.728 -3.612 -6.501 1.00 92.75 93 ARG A CA 1
ATOM 708 C C . ARG A 1 93 ? 16.121 -2.789 -7.622 1.00 92.75 93 ARG A C 1
ATOM 710 O O . ARG A 1 93 ? 14.944 -2.442 -7.564 1.00 92.75 93 ARG A O 1
ATOM 717 N N . GLU A 1 94 ? 16.916 -2.520 -8.646 1.00 95.56 94 GLU A N 1
ATOM 718 C CA . GLU A 1 94 ? 16.485 -1.800 -9.839 1.00 95.56 94 GLU A CA 1
ATOM 719 C C . GLU A 1 94 ? 16.737 -2.654 -11.078 1.00 95.56 94 GLU A C 1
ATOM 721 O O . GLU A 1 94 ? 17.812 -3.230 -11.232 1.00 95.56 94 GLU A O 1
ATOM 726 N N . TYR A 1 95 ? 15.740 -2.720 -11.954 1.00 97.12 95 TYR A N 1
ATOM 727 C CA . TYR A 1 95 ? 15.794 -3.432 -13.223 1.00 97.12 95 TYR A CA 1
ATOM 728 C C . TYR A 1 95 ? 15.447 -2.440 -14.322 1.00 97.12 95 TYR A C 1
ATOM 730 O O . TYR A 1 95 ? 14.319 -1.949 -14.374 1.00 97.12 95 TYR A O 1
ATOM 738 N N . THR A 1 96 ? 16.423 -2.104 -15.159 1.00 97.69 96 THR A N 1
ATOM 739 C CA . THR A 1 96 ? 16.265 -1.129 -16.244 1.00 97.69 96 THR A CA 1
ATOM 740 C C . THR A 1 96 ? 15.909 -1.853 -17.532 1.00 97.69 96 THR A C 1
ATOM 742 O O . THR A 1 96 ? 16.626 -2.769 -17.924 1.00 97.69 96 THR A O 1
ATOM 745 N N . GLY A 1 97 ? 14.805 -1.442 -18.152 1.00 96.88 97 GLY A N 1
ATOM 746 C CA . GLY A 1 97 ? 14.460 -1.796 -19.524 1.00 96.88 97 GLY A CA 1
ATOM 747 C C . GLY A 1 97 ? 14.577 -0.588 -20.444 1.00 96.88 97 GLY A C 1
ATOM 748 O O . GLY A 1 97 ? 15.106 0.455 -20.051 1.00 96.88 97 GLY A O 1
ATOM 749 N N . ASP A 1 98 ? 14.045 -0.720 -21.651 1.00 97.00 98 ASP A N 1
ATOM 750 C CA . ASP A 1 98 ? 14.195 0.271 -22.717 1.00 97.00 98 ASP A CA 1
ATOM 751 C C . ASP A 1 98 ? 13.448 1.579 -22.407 1.00 97.00 98 ASP A C 1
ATOM 753 O O . ASP A 1 98 ? 13.947 2.671 -22.682 1.00 97.00 98 ASP A O 1
ATOM 757 N N . GLU A 1 99 ? 12.250 1.483 -21.819 1.00 96.81 99 GLU A N 1
ATOM 758 C CA . GLU A 1 99 ? 11.369 2.642 -21.603 1.00 96.81 99 GLU A CA 1
ATOM 759 C C . GLU A 1 99 ? 11.164 3.040 -20.132 1.00 96.81 99 GLU A C 1
ATOM 761 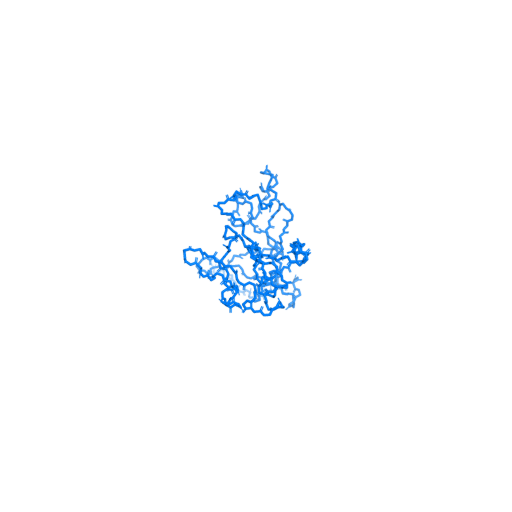O O . GLU A 1 99 ? 10.648 4.126 -19.853 1.00 96.81 99 GLU A O 1
ATOM 766 N N . LEU A 1 100 ? 11.507 2.169 -19.177 1.00 97.56 100 LEU A N 1
ATOM 767 C CA . LEU A 1 100 ? 11.394 2.448 -17.742 1.00 97.56 100 LEU A CA 1
ATOM 768 C C . LEU A 1 100 ? 12.334 1.573 -16.908 1.00 97.56 100 LEU A C 1
ATOM 770 O O . LEU A 1 100 ? 12.779 0.509 -17.337 1.00 97.56 100 LEU A O 1
ATOM 774 N N . THR A 1 101 ? 12.543 1.978 -15.656 1.00 97.94 101 THR A N 1
ATOM 775 C CA . THR A 1 101 ? 13.177 1.138 -14.629 1.00 97.94 101 THR A CA 1
ATOM 776 C C . THR A 1 101 ? 12.131 0.681 -13.620 1.00 97.94 101 THR A C 1
ATOM 778 O O . THR A 1 101 ? 11.421 1.510 -13.050 1.00 97.94 101 THR A O 1
ATOM 781 N N . VAL A 1 102 ? 12.056 -0.623 -13.353 1.00 96.50 102 VAL A N 1
ATOM 782 C CA . VAL A 1 102 ? 11.306 -1.185 -12.220 1.00 96.50 102 VAL A CA 1
ATOM 783 C C . VAL A 1 102 ? 12.186 -1.138 -10.979 1.00 96.50 102 VAL A C 1
ATOM 785 O O . VAL A 1 102 ? 13.308 -1.637 -10.994 1.00 96.50 102 VAL A O 1
ATOM 788 N N . VAL A 1 103 ? 11.662 -0.588 -9.888 1.00 93.81 103 VAL A N 1
ATOM 789 C CA . VAL A 1 103 ? 12.312 -0.587 -8.574 1.00 93.81 103 VAL A CA 1
ATOM 790 C C . VAL A 1 103 ? 11.494 -1.472 -7.637 1.00 93.81 103 VAL A C 1
ATOM 792 O O . VAL A 1 103 ? 10.293 -1.267 -7.463 1.00 93.81 103 VAL A O 1
ATOM 795 N N . ASP A 1 104 ? 12.144 -2.466 -7.045 1.00 90.75 104 ASP A N 1
ATOM 796 C CA . ASP A 1 104 ? 11.526 -3.517 -6.237 1.00 90.75 104 ASP A CA 1
ATOM 797 C C . ASP A 1 104 ? 12.178 -3.578 -4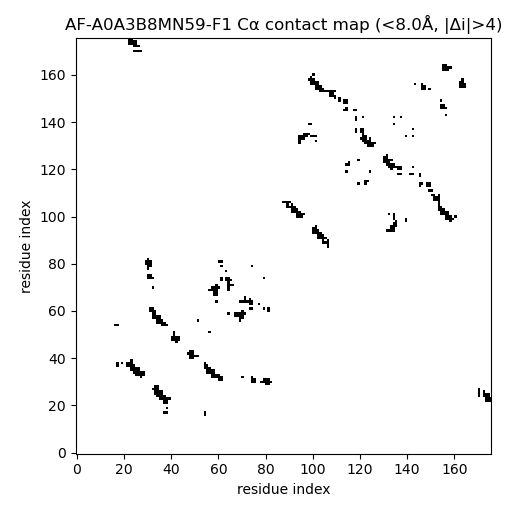.859 1.00 90.75 104 ASP A C 1
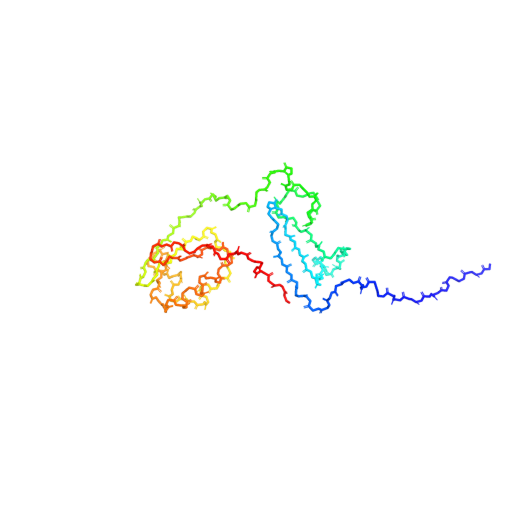ATOM 799 O O . ASP A 1 104 ? 13.402 -3.659 -4.730 1.00 90.75 104 ASP A O 1
ATOM 803 N N . ASN A 1 105 ? 11.348 -3.605 -3.821 1.00 89.12 105 ASN A N 1
ATOM 804 C CA . ASN A 1 105 ? 11.765 -4.021 -2.496 1.00 89.12 105 ASN A CA 1
ATOM 805 C C . ASN A 1 105 ? 10.763 -5.020 -1.900 1.00 89.12 105 ASN A C 1
ATOM 807 O O . ASN A 1 105 ? 9.663 -4.651 -1.470 1.00 89.12 105 ASN A O 1
ATOM 811 N N . ILE A 1 106 ? 11.167 -6.294 -1.826 1.00 87.56 106 ILE A N 1
ATOM 812 C CA . ILE A 1 106 ? 10.335 -7.378 -1.278 1.00 87.56 106 ILE A CA 1
ATOM 813 C C . ILE A 1 106 ? 10.048 -7.220 0.212 1.00 87.56 106 ILE A C 1
ATOM 815 O O . ILE A 1 106 ? 9.027 -7.709 0.682 1.00 87.56 106 ILE A O 1
ATOM 819 N N . GLY A 1 107 ? 10.900 -6.504 0.949 1.00 84.94 107 GLY A N 1
ATOM 820 C CA . GLY A 1 107 ? 10.696 -6.235 2.370 1.00 84.94 107 GLY A CA 1
ATOM 821 C C . GLY A 1 107 ? 9.423 -5.433 2.652 1.00 84.94 107 GLY A C 1
ATOM 822 O O . GLY A 1 107 ? 8.921 -5.476 3.769 1.00 84.94 107 GLY A O 1
ATOM 823 N N . ILE A 1 108 ? 8.863 -4.748 1.645 1.00 82.69 108 ILE A N 1
ATOM 824 C CA . ILE A 1 108 ? 7.577 -4.041 1.749 1.00 82.69 108 ILE A CA 1
ATOM 825 C C . ILE A 1 108 ? 6.414 -4.844 1.139 1.00 82.69 108 ILE A C 1
ATOM 827 O O . ILE A 1 108 ? 5.286 -4.358 1.052 1.00 82.69 108 ILE A O 1
ATOM 831 N N . CYS A 1 109 ? 6.643 -6.047 0.620 1.00 87.88 109 CYS A N 1
ATOM 832 C CA . CYS A 1 109 ? 5.600 -6.773 -0.095 1.00 87.88 109 CYS A CA 1
ATOM 833 C C . CYS A 1 109 ? 4.451 -7.153 0.855 1.00 87.88 109 CYS A C 1
ATOM 835 O O . CYS A 1 109 ? 4.629 -7.922 1.792 1.00 87.88 109 CYS A O 1
ATOM 837 N N . CYS A 1 110 ? 3.241 -6.658 0.579 1.00 89.00 110 CYS A N 1
ATOM 838 C CA . CYS A 1 110 ? 2.015 -7.094 1.262 1.00 89.00 110 CYS A CA 1
ATOM 839 C C . CYS A 1 110 ? 1.396 -8.354 0.630 1.00 89.00 110 CYS A C 1
ATOM 841 O O . CYS A 1 110 ? 0.302 -8.759 1.004 1.00 89.00 110 CYS A O 1
ATOM 843 N N . HIS A 1 111 ? 2.071 -8.945 -0.362 1.00 91.06 111 HIS A N 1
ATOM 844 C CA . HIS A 1 111 ? 1.641 -10.148 -1.077 1.00 91.06 111 HIS A CA 1
ATOM 845 C C . HIS A 1 111 ? 0.255 -10.057 -1.745 1.00 91.06 111 HIS A C 1
ATOM 847 O O . HIS A 1 111 ? -0.385 -11.074 -1.988 1.00 91.06 111 HIS A O 1
ATOM 853 N N . TRP A 1 112 ? -0.171 -8.849 -2.137 1.00 91.88 112 TRP A N 1
ATOM 854 C CA . TRP A 1 112 ? -1.440 -8.611 -2.844 1.00 91.88 112 TRP A CA 1
ATOM 855 C C . TRP A 1 112 ? -1.573 -9.373 -4.178 1.00 91.88 112 TRP A C 1
ATOM 857 O O . TRP A 1 112 ? -2.671 -9.710 -4.609 1.00 91.88 112 TRP A O 1
ATOM 867 N N . GLY A 1 113 ? -0.456 -9.649 -4.857 1.00 93.56 113 GLY A N 1
ATOM 868 C CA . GLY A 1 113 ? -0.438 -10.461 -6.078 1.00 93.56 113 GLY A CA 1
ATOM 869 C C . GLY A 1 113 ? -0.784 -9.720 -7.376 1.00 93.56 113 GLY A C 1
ATOM 870 O O . GLY A 1 113 ? -0.737 -10.333 -8.441 1.00 93.56 113 GLY A O 1
ATOM 871 N N . ALA A 1 114 ? -1.062 -8.410 -7.345 1.00 92.88 114 ALA A N 1
ATOM 872 C CA . ALA A 1 114 ? -1.311 -7.630 -8.567 1.00 92.88 114 ALA A CA 1
ATOM 873 C C . ALA A 1 114 ? -0.182 -7.748 -9.605 1.00 92.88 114 ALA A C 1
ATOM 875 O O . ALA A 1 114 ? -0.455 -7.805 -10.800 1.00 92.88 114 ALA A O 1
ATOM 876 N N . CYS A 1 115 ? 1.073 -7.835 -9.159 1.00 94.31 115 CYS A N 1
ATOM 877 C CA . CYS A 1 115 ? 2.235 -7.981 -10.032 1.00 94.31 115 CYS A CA 1
ATOM 878 C C . CYS A 1 115 ? 2.246 -9.305 -10.805 1.00 94.31 115 CYS A C 1
ATOM 880 O O . CYS A 1 115 ? 2.220 -9.293 -12.035 1.00 94.31 115 CYS A O 1
ATOM 882 N N . VAL A 1 116 ? 2.215 -10.436 -10.096 1.00 94.56 116 VAL A N 1
ATOM 883 C CA . VAL A 1 116 ? 2.258 -11.776 -10.705 1.00 94.56 116 VAL A CA 1
ATOM 884 C C . VAL A 1 116 ? 1.018 -12.074 -11.543 1.00 94.56 116 VAL A C 1
ATOM 886 O O . VAL A 1 116 ? 1.119 -12.758 -12.552 1.00 94.56 116 VAL A O 1
ATOM 889 N N . ASN A 1 117 ? -0.141 -11.522 -11.175 1.00 95.94 117 ASN A N 1
ATOM 890 C CA . ASN A 1 117 ? -1.378 -11.716 -11.931 1.00 95.94 117 ASN A CA 1
ATOM 891 C C . ASN A 1 117 ? -1.491 -10.753 -13.125 1.00 95.94 117 ASN A C 1
ATOM 893 O O . ASN A 1 117 ? -2.065 -11.100 -14.154 1.00 95.94 117 ASN A O 1
ATOM 897 N N . GLY A 1 118 ? -0.969 -9.530 -12.996 1.00 96.38 118 GLY A N 1
ATOM 898 C CA . GLY A 1 118 ? -1.121 -8.471 -13.994 1.00 96.38 118 GLY A CA 1
ATOM 899 C C . GLY A 1 118 ? -0.059 -8.484 -15.095 1.00 96.38 118 GLY A C 1
ATOM 900 O O . GLY A 1 118 ? -0.364 -8.159 -16.247 1.00 96.38 118 GLY A O 1
ATOM 901 N N . ALA A 1 119 ? 1.181 -8.851 -14.765 1.00 97.19 119 ALA A N 1
ATOM 902 C CA . ALA A 1 119 ? 2.295 -8.944 -15.708 1.00 97.19 119 ALA A CA 1
ATOM 903 C C . ALA A 1 119 ? 3.300 -10.041 -15.281 1.00 97.19 119 ALA A C 1
ATOM 905 O O . ALA A 1 119 ? 4.415 -9.727 -14.857 1.00 97.19 119 ALA A O 1
ATOM 906 N N . PRO A 1 120 ? 2.927 -11.332 -15.404 1.00 96.06 120 PRO A N 1
ATOM 907 C CA . PRO A 1 120 ? 3.770 -12.467 -15.001 1.00 96.06 120 PRO A CA 1
ATOM 908 C C . PRO A 1 120 ? 5.077 -12.593 -15.792 1.00 96.06 120 PRO A C 1
ATOM 910 O O . PRO A 1 120 ? 6.001 -13.261 -15.340 1.00 96.06 120 PRO A O 1
ATOM 913 N N . ASP A 1 121 ? 5.164 -11.969 -16.968 1.00 97.12 121 ASP A N 1
ATOM 914 C CA . ASP A 1 121 ? 6.389 -11.939 -17.772 1.00 97.12 121 ASP A CA 1
ATOM 915 C C . ASP A 1 121 ? 7.362 -10.833 -17.357 1.00 97.12 121 ASP A C 1
ATOM 917 O O . ASP A 1 121 ? 8.527 -10.882 -17.736 1.00 97.12 121 ASP A O 1
ATOM 921 N N . VAL A 1 122 ? 6.909 -9.900 -16.514 1.00 97.38 122 VAL A N 1
ATOM 922 C CA . VAL A 1 122 ? 7.700 -8.769 -16.020 1.00 97.38 122 VAL A CA 1
ATOM 923 C C . VAL A 1 122 ? 8.178 -9.009 -14.598 1.00 97.38 122 VAL A C 1
ATOM 925 O O . VAL A 1 122 ? 9.350 -8.809 -14.309 1.00 97.38 122 VAL A O 1
ATOM 928 N N . PHE A 1 123 ? 7.302 -9.418 -13.682 1.00 96.38 123 PHE A N 1
ATOM 929 C CA . PHE A 1 123 ? 7.625 -9.419 -12.252 1.00 96.38 123 PHE A CA 1
ATOM 930 C C . PHE A 1 123 ? 7.964 -10.802 -11.712 1.00 96.38 123 PHE A C 1
ATOM 932 O O . PHE A 1 123 ? 7.322 -11.792 -12.055 1.00 96.38 123 PHE A O 1
ATOM 939 N N . PHE A 1 124 ? 8.921 -10.829 -10.780 1.00 90.75 124 PHE A N 1
ATOM 940 C CA . PHE A 1 124 ? 9.316 -12.015 -10.012 1.00 90.75 124 PHE A CA 1
ATOM 941 C C . PHE A 1 124 ? 9.658 -13.222 -10.898 1.00 90.75 124 PHE A C 1
ATOM 943 O O . PHE A 1 124 ? 9.300 -14.363 -10.596 1.00 90.75 124 PHE A O 1
ATOM 950 N N . LYS A 1 125 ? 10.373 -12.947 -11.993 1.00 93.44 125 LYS A N 1
ATOM 951 C CA . LYS A 1 125 ? 11.031 -13.965 -12.813 1.00 93.44 125 LYS A CA 1
ATOM 952 C C . LYS A 1 125 ? 12.272 -14.468 -12.074 1.00 93.44 125 LYS A C 1
ATOM 954 O O . LYS A 1 125 ? 12.697 -13.880 -11.078 1.00 93.44 125 LYS A O 1
ATOM 959 N N . TRP A 1 126 ? 12.855 -15.543 -12.582 1.00 91.12 126 TRP A N 1
ATOM 960 C CA . TRP A 1 126 ? 14.043 -16.159 -12.004 1.00 91.12 126 TRP A CA 1
ATOM 961 C C . TRP A 1 126 ? 15.170 -16.172 -13.028 1.00 91.12 126 TRP A C 1
ATOM 963 O O . TRP A 1 126 ? 14.962 -16.627 -14.154 1.00 91.12 126 TRP A O 1
ATOM 973 N N . ASP A 1 127 ? 16.336 -15.683 -12.618 1.00 90.25 127 ASP A N 1
ATOM 974 C CA . ASP A 1 127 ? 17.614 -15.868 -13.300 1.00 90.25 127 ASP A CA 1
ATOM 975 C C . ASP A 1 127 ? 18.554 -16.614 -12.346 1.00 90.25 127 ASP A C 1
ATOM 977 O O . ASP A 1 127 ? 19.032 -16.071 -11.348 1.00 90.25 127 ASP A O 1
ATOM 981 N N . GLY A 1 128 ? 18.704 -17.919 -12.581 1.00 91.50 128 GLY A N 1
ATOM 982 C CA . GLY A 1 128 ? 19.278 -18.833 -11.595 1.00 91.50 128 GLY A CA 1
ATOM 983 C C . GLY A 1 128 ? 18.504 -18.789 -10.272 1.00 91.50 128 GLY A C 1
ATOM 984 O O . GLY A 1 128 ? 17.290 -18.996 -10.248 1.00 91.50 128 GLY A O 1
ATOM 985 N N . ASP A 1 129 ? 19.215 -18.494 -9.185 1.00 88.38 129 ASP A N 1
ATOM 986 C CA . ASP A 1 129 ? 18.647 -18.363 -7.836 1.00 88.38 129 ASP A CA 1
ATOM 987 C C . ASP A 1 129 ? 18.197 -16.926 -7.512 1.00 88.38 129 ASP A C 1
ATOM 989 O O . ASP A 1 129 ? 17.726 -16.642 -6.406 1.00 88.38 129 ASP A O 1
ATOM 993 N N . GLU A 1 130 ? 18.341 -15.993 -8.458 1.00 87.62 130 GLU A N 1
ATOM 994 C CA . GLU A 1 130 ? 17.974 -14.601 -8.259 1.00 87.62 130 GLU A CA 1
ATOM 995 C C . GLU A 1 130 ? 16.571 -14.299 -8.789 1.00 87.62 130 GLU A C 1
ATOM 997 O O . GLU A 1 130 ? 16.243 -14.495 -9.959 1.00 87.62 130 GLU A O 1
ATOM 1002 N N . ARG A 1 131 ? 15.731 -13.751 -7.907 1.00 89.06 131 ARG A N 1
ATOM 1003 C CA . ARG A 1 131 ? 14.453 -13.156 -8.295 1.00 89.06 131 ARG A CA 1
ATOM 1004 C C . ARG A 1 131 ? 14.703 -11.812 -8.976 1.00 89.06 131 ARG A C 1
ATOM 1006 O O . ARG A 1 131 ? 15.181 -10.887 -8.314 1.00 89.06 131 ARG A O 1
ATOM 1013 N N . ILE A 1 132 ? 14.282 -11.688 -10.229 1.00 94.25 132 ILE A N 1
ATOM 1014 C CA . ILE A 1 132 ? 14.440 -10.489 -11.057 1.00 94.25 132 ILE A CA 1
ATOM 1015 C C . ILE A 1 132 ? 13.092 -9.913 -11.511 1.00 94.25 132 ILE A C 1
ATOM 1017 O O . ILE A 1 132 ? 12.056 -10.585 -11.461 1.00 94.25 132 ILE A O 1
ATOM 1021 N N . SER A 1 133 ? 13.112 -8.666 -11.986 1.00 96.25 133 SER A N 1
ATOM 1022 C CA . SER A 1 133 ? 12.060 -8.139 -12.862 1.00 96.25 133 SER A CA 1
ATOM 1023 C C . SER A 1 133 ? 12.629 -7.874 -14.256 1.00 96.25 133 SER A C 1
ATOM 1025 O O . SER A 1 133 ? 13.792 -7.512 -14.390 1.00 96.25 133 SER A O 1
ATOM 1027 N N . VAL A 1 134 ? 11.806 -8.053 -15.284 1.00 97.38 134 VAL A N 1
ATOM 1028 C CA . VAL A 1 134 ? 12.135 -7.873 -16.702 1.00 97.38 134 VAL A CA 1
ATOM 1029 C C . VAL A 1 134 ? 11.188 -6.806 -17.257 1.00 97.38 134 VAL A C 1
ATOM 1031 O O . VAL A 1 134 ? 10.103 -7.155 -17.721 1.00 97.38 134 VAL A O 1
ATOM 1034 N N . PRO A 1 135 ? 11.521 -5.504 -17.149 1.00 97.62 135 PRO A N 1
ATOM 1035 C CA . PRO A 1 135 ? 10.613 -4.421 -17.534 1.00 97.62 135 PRO A CA 1
ATOM 1036 C C . PRO A 1 135 ? 10.069 -4.559 -18.958 1.00 97.62 135 PRO A C 1
ATOM 1038 O O . PRO A 1 135 ? 8.878 -4.358 -19.167 1.00 97.62 135 PRO A O 1
ATOM 1041 N N . ASP A 1 136 ? 10.904 -5.016 -19.891 1.00 98.00 136 ASP A N 1
ATOM 1042 C CA . ASP A 1 136 ? 10.547 -5.198 -21.306 1.00 98.00 136 ASP A CA 1
ATOM 1043 C C . ASP A 1 136 ? 9.710 -6.465 -21.572 1.00 98.00 136 ASP A C 1
ATOM 1045 O O . ASP A 1 136 ? 9.375 -6.782 -22.711 1.00 98.00 136 ASP A O 1
ATOM 1049 N N . GLY A 1 137 ? 9.330 -7.207 -20.525 1.00 97.00 137 GLY A N 1
ATOM 1050 C CA . GLY A 1 137 ? 8.421 -8.353 -20.622 1.00 97.00 137 GLY A CA 1
ATOM 1051 C C . GLY A 1 137 ? 6.970 -7.972 -20.955 1.00 97.00 137 GLY A C 1
ATOM 1052 O O . GLY A 1 137 ? 6.136 -8.852 -21.169 1.00 97.00 137 GLY A O 1
ATOM 1053 N N . ALA A 1 138 ? 6.638 -6.678 -20.969 1.00 97.75 138 ALA A N 1
ATOM 1054 C CA . ALA A 1 138 ? 5.359 -6.136 -21.417 1.00 97.75 138 ALA A CA 1
ATOM 1055 C C . ALA A 1 138 ? 5.500 -4.661 -21.826 1.00 97.75 138 ALA A C 1
ATOM 1057 O O . ALA A 1 138 ? 6.445 -3.995 -21.420 1.00 97.75 138 ALA A O 1
ATOM 1058 N N . ASP A 1 139 ? 4.509 -4.124 -22.544 1.00 97.38 139 ASP A N 1
ATOM 1059 C CA . ASP A 1 139 ? 4.484 -2.702 -22.906 1.00 97.38 139 ASP A CA 1
ATOM 1060 C C . ASP A 1 139 ? 4.483 -1.788 -21.666 1.00 97.38 139 ASP A C 1
ATOM 1062 O O . ASP A 1 139 ? 3.817 -2.075 -20.656 1.00 97.38 139 ASP A O 1
ATOM 1066 N N . ARG A 1 140 ? 5.168 -0.642 -21.769 1.00 96.94 140 ARG A N 1
ATOM 1067 C CA . ARG A 1 140 ? 5.366 0.350 -20.699 1.00 96.94 140 ARG A CA 1
ATOM 1068 C C . ARG A 1 140 ? 4.102 0.661 -19.901 1.00 96.94 140 ARG A C 1
ATOM 1070 O O . ARG A 1 140 ? 4.108 0.623 -18.669 1.00 96.94 140 ARG A O 1
ATOM 1077 N N . GLU A 1 141 ? 2.991 0.956 -20.574 1.00 96.75 141 GLU A N 1
ATOM 1078 C CA . GLU A 1 141 ? 1.728 1.327 -19.925 1.00 96.75 141 GLU A CA 1
ATOM 1079 C C . GLU A 1 141 ? 1.170 0.188 -19.065 1.00 96.75 141 GLU A C 1
ATOM 1081 O O . GLU A 1 141 ? 0.592 0.431 -17.999 1.00 96.75 141 GLU A O 1
ATOM 1086 N N . LYS A 1 142 ? 1.346 -1.066 -19.500 1.00 97.31 142 LYS A N 1
ATOM 1087 C CA . LYS A 1 142 ? 0.919 -2.237 -18.732 1.00 97.31 142 LYS A CA 1
ATOM 1088 C C . LYS A 1 142 ? 1.774 -2.392 -17.482 1.00 97.31 142 LYS A C 1
ATOM 1090 O O . LYS A 1 142 ? 1.201 -2.609 -16.414 1.00 97.31 142 LYS A O 1
ATOM 1095 N N . VAL A 1 143 ? 3.092 -2.239 -17.596 1.00 97.31 143 VAL A N 1
ATOM 1096 C CA . VAL A 1 143 ? 4.009 -2.297 -16.449 1.00 97.31 143 VAL A CA 1
ATOM 1097 C C . VAL A 1 143 ? 3.644 -1.224 -15.426 1.00 97.31 143 VAL A C 1
ATOM 1099 O O . VAL A 1 143 ? 3.376 -1.557 -14.274 1.00 97.31 143 VAL A O 1
ATOM 1102 N N . ILE A 1 144 ? 3.512 0.037 -15.853 1.00 95.62 144 ILE A N 1
ATOM 1103 C CA . ILE A 1 144 ? 3.136 1.160 -14.979 1.00 95.62 144 ILE A CA 1
ATOM 1104 C C . ILE A 1 144 ? 1.809 0.890 -14.269 1.00 95.62 144 ILE A C 1
ATOM 1106 O O . ILE A 1 144 ? 1.712 1.062 -13.054 1.00 95.62 144 ILE A O 1
ATOM 1110 N N . ARG A 1 145 ? 0.782 0.441 -15.000 1.00 95.00 145 ARG A N 1
ATOM 1111 C CA . ARG A 1 145 ? -0.527 0.124 -14.412 1.00 95.00 145 ARG A CA 1
ATOM 1112 C C . ARG A 1 145 ? -0.424 -0.957 -13.336 1.00 95.00 145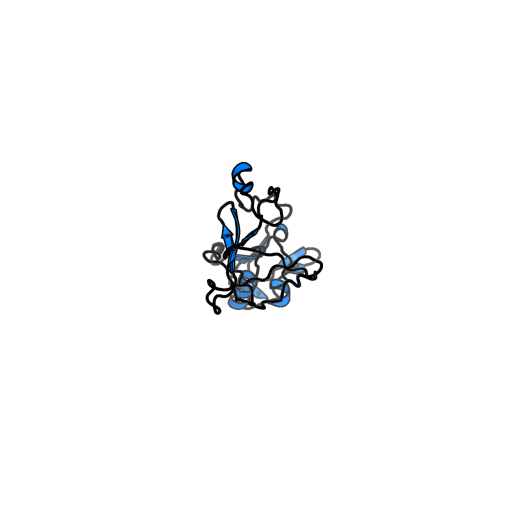 ARG A C 1
ATOM 1114 O O . ARG A 1 145 ? -1.080 -0.843 -12.306 1.00 95.00 145 ARG A O 1
ATOM 1121 N N . VAL A 1 146 ? 0.375 -1.997 -13.569 1.00 95.50 146 VAL A N 1
ATOM 1122 C CA . VAL A 1 146 ? 0.557 -3.100 -12.616 1.00 95.50 146 VAL A CA 1
ATOM 1123 C C . VAL A 1 146 ? 1.360 -2.658 -11.392 1.00 95.50 146 VAL A C 1
ATOM 1125 O O . VAL A 1 146 ? 0.970 -2.986 -10.274 1.00 95.50 146 VAL A O 1
ATOM 1128 N N . VAL A 1 147 ? 2.424 -1.869 -11.578 1.00 94.06 147 VAL A N 1
ATOM 1129 C CA . VAL A 1 147 ? 3.190 -1.275 -10.468 1.00 94.06 147 VAL A CA 1
ATOM 1130 C C . VAL A 1 147 ? 2.288 -0.401 -9.597 1.00 94.06 147 VAL A C 1
ATOM 1132 O O . VAL A 1 147 ? 2.277 -0.559 -8.380 1.00 94.06 147 VAL A O 1
ATOM 1135 N N . ARG A 1 148 ? 1.465 0.458 -10.211 1.00 91.31 148 ARG A N 1
ATOM 1136 C CA . ARG A 1 148 ? 0.513 1.330 -9.501 1.00 91.31 148 ARG A CA 1
ATOM 1137 C C . ARG A 1 148 ? -0.566 0.570 -8.731 1.00 91.31 148 ARG A C 1
ATOM 1139 O O . ARG A 1 148 ? -1.139 1.118 -7.804 1.00 91.31 148 ARG A O 1
ATOM 1146 N N . ALA A 1 149 ? -0.827 -0.688 -9.077 1.00 90.56 149 ALA A N 1
ATOM 1147 C CA . ALA A 1 149 ? -1.747 -1.540 -8.331 1.00 90.56 149 ALA A CA 1
ATOM 1148 C C . ALA A 1 149 ? -1.108 -2.181 -7.080 1.00 90.56 149 ALA A C 1
ATOM 1150 O O . ALA A 1 149 ? -1.758 -2.997 -6.429 1.00 90.56 149 ALA A O 1
ATOM 1151 N N . CYS A 1 150 ? 0.157 -1.877 -6.750 1.00 89.12 150 CYS A N 1
ATOM 1152 C CA . CYS A 1 150 ? 0.831 -2.356 -5.544 1.00 89.12 150 CYS A CA 1
ATOM 1153 C C . CYS A 1 150 ? 0.491 -1.463 -4.334 1.00 89.12 150 CYS A C 1
ATOM 1155 O O . CYS A 1 150 ? 1.088 -0.396 -4.184 1.00 89.12 150 CYS A O 1
ATOM 1157 N N . PRO A 1 151 ? -0.386 -1.897 -3.409 1.00 84.50 151 PRO A N 1
ATOM 1158 C CA . PRO A 1 151 ? -0.866 -1.022 -2.338 1.00 84.50 151 PRO A CA 1
ATOM 1159 C C . PRO A 1 151 ? 0.194 -0.749 -1.264 1.00 84.50 151 PRO A C 1
ATOM 1161 O O . PRO A 1 151 ? 0.084 0.206 -0.501 1.00 84.50 151 PRO A O 1
ATOM 1164 N N . SER A 1 152 ? 1.242 -1.574 -1.176 1.00 84.25 152 SER A N 1
ATOM 1165 C CA . SER A 1 152 ? 2.309 -1.358 -0.197 1.00 84.25 152 SER A CA 1
ATOM 1166 C C . SER A 1 152 ? 3.408 -0.409 -0.682 1.00 84.25 152 SER A C 1
ATOM 1168 O O . SER A 1 152 ? 4.143 0.137 0.148 1.00 84.25 152 SER A O 1
ATOM 1170 N N . GLY A 1 153 ? 3.515 -0.192 -1.999 1.00 85.38 153 GLY A N 1
ATOM 1171 C CA . GLY A 1 153 ? 4.654 0.489 -2.621 1.00 85.38 153 GLY A CA 1
ATOM 1172 C C . GLY A 1 153 ? 5.916 -0.379 -2.701 1.00 85.38 153 GLY A C 1
ATOM 1173 O O . GLY A 1 153 ? 7.015 0.150 -2.817 1.00 85.38 153 GLY A O 1
ATOM 1174 N N . SER A 1 154 ? 5.778 -1.710 -2.614 1.00 89.88 154 SER A N 1
ATOM 1175 C CA . SER A 1 154 ? 6.886 -2.661 -2.832 1.00 89.88 154 SER A CA 1
ATOM 1176 C C . SER A 1 154 ? 7.445 -2.590 -4.253 1.00 89.88 154 SER A C 1
ATOM 1178 O O . SER A 1 154 ? 8.622 -2.872 -4.463 1.00 89.88 154 SER A O 1
ATOM 1180 N N . LEU A 1 155 ? 6.608 -2.181 -5.206 1.00 91.75 155 LEU A N 1
ATOM 1181 C CA . LEU A 1 155 ? 7.004 -1.851 -6.564 1.00 91.75 155 LEU A CA 1
ATOM 1182 C C . LEU A 1 155 ? 6.780 -0.359 -6.793 1.00 91.75 155 LEU A C 1
ATOM 1184 O O . LEU A 1 155 ? 5.700 0.159 -6.512 1.00 91.75 155 LEU A O 1
ATOM 1188 N N . VAL A 1 156 ? 7.786 0.297 -7.355 1.00 92.31 156 VAL A N 1
ATOM 1189 C CA . VAL A 1 156 ? 7.705 1.641 -7.938 1.00 92.31 156 VAL A CA 1
ATOM 1190 C C . VAL A 1 156 ? 8.480 1.639 -9.258 1.00 92.31 156 VAL A C 1
ATOM 1192 O O . VAL A 1 156 ? 9.062 0.625 -9.647 1.00 92.31 156 VAL A O 1
ATOM 1195 N N . TYR A 1 157 ? 8.458 2.743 -9.997 1.00 94.69 157 TYR A N 1
ATOM 1196 C CA . TYR A 1 157 ? 9.156 2.827 -11.278 1.00 94.69 157 TYR A CA 1
ATOM 1197 C C . TYR A 1 157 ? 9.836 4.180 -11.457 1.00 94.69 157 TYR A C 1
ATOM 1199 O O . TYR A 1 157 ? 9.458 5.172 -10.826 1.00 94.69 157 TYR A O 1
ATOM 1207 N N . LYS A 1 158 ? 10.847 4.218 -12.324 1.00 95.50 158 LYS A N 1
ATOM 1208 C CA . LYS A 1 158 ? 11.480 5.455 -12.782 1.00 95.50 158 LYS A CA 1
ATOM 1209 C C . LYS A 1 158 ? 11.172 5.684 -14.253 1.00 95.50 158 LYS A C 1
ATOM 1211 O O . LYS A 1 158 ? 11.139 4.736 -15.034 1.00 95.50 158 LYS A O 1
ATOM 1216 N N . LEU A 1 159 ? 10.994 6.951 -14.604 1.00 95.06 159 LEU A N 1
ATOM 1217 C CA . LEU A 1 159 ? 11.002 7.453 -15.977 1.00 95.06 159 LEU A CA 1
ATOM 1218 C C . LEU A 1 159 ? 12.120 8.482 -16.072 1.00 95.06 159 LEU A C 1
ATOM 1220 O O . LEU A 1 159 ? 12.209 9.333 -15.186 1.00 95.06 159 LEU A O 1
ATOM 1224 N N . ASP A 1 160 ? 12.975 8.387 -17.089 1.00 92.31 160 ASP A N 1
ATOM 1225 C CA . ASP A 1 160 ? 14.150 9.258 -17.245 1.00 92.31 160 ASP A CA 1
ATOM 1226 C C . ASP A 1 160 ? 14.969 9.372 -15.940 1.00 92.31 160 ASP A C 1
ATOM 1228 O O . ASP A 1 160 ? 15.262 10.466 -15.459 1.00 92.31 160 ASP A O 1
ATOM 1232 N N . GLU A 1 161 ? 15.232 8.225 -15.297 1.00 89.81 161 GLU A N 1
ATOM 1233 C CA . GLU A 1 161 ? 15.914 8.088 -13.993 1.00 89.81 161 GLU A CA 1
ATOM 1234 C C . GLU A 1 161 ? 15.213 8.747 -12.786 1.00 89.81 161 GLU A C 1
ATOM 1236 O O . GLU A 1 161 ? 15.680 8.641 -11.649 1.00 89.81 161 GLU A O 1
ATOM 1241 N N . LYS A 1 162 ? 14.047 9.370 -12.982 1.00 91.56 162 LYS A N 1
ATOM 1242 C CA . LYS A 1 162 ? 13.272 10.011 -11.916 1.00 91.56 162 LYS A CA 1
ATOM 1243 C C . LYS A 1 162 ? 12.257 9.053 -11.325 1.00 91.56 162 L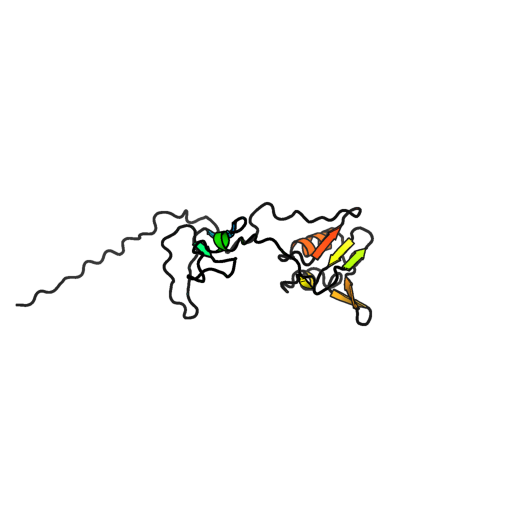YS A C 1
ATOM 1245 O O . LYS A 1 162 ? 11.345 8.592 -12.017 1.00 91.56 162 LYS A O 1
ATOM 1250 N N . LEU A 1 163 ? 12.388 8.817 -10.021 1.00 89.31 163 LEU A N 1
ATOM 1251 C CA . LEU A 1 163 ? 11.451 8.020 -9.240 1.00 89.31 163 LEU A CA 1
ATOM 1252 C C . LEU A 1 163 ? 10.051 8.625 -9.295 1.00 89.31 163 LEU A C 1
ATOM 1254 O O . LEU A 1 163 ? 9.849 9.793 -8.971 1.00 89.31 163 LEU A O 1
ATOM 1258 N N . GLN A 1 164 ? 9.088 7.801 -9.676 1.00 85.75 164 GLN A N 1
ATOM 1259 C CA . GLN A 1 164 ? 7.677 8.132 -9.617 1.00 85.75 164 GLN A CA 1
ATOM 1260 C C . GLN A 1 164 ? 7.139 7.484 -8.337 1.00 85.75 164 GLN A C 1
ATOM 1262 O O . GLN A 1 164 ? 7.044 6.260 -8.264 1.00 85.75 164 GLN A O 1
ATOM 1267 N N . GLY A 1 165 ? 6.902 8.289 -7.296 1.00 62.12 165 GLY A N 1
ATOM 1268 C CA . GLY A 1 165 ? 6.576 7.795 -5.947 1.00 62.12 165 GLY A CA 1
ATOM 1269 C C . GLY A 1 165 ? 5.483 8.567 -5.203 1.00 62.12 165 GLY A C 1
ATOM 1270 O O . GLY A 1 165 ? 5.014 8.094 -4.170 1.00 62.12 165 GLY A O 1
ATOM 1271 N N . GLU A 1 166 ? 5.037 9.713 -5.719 1.00 57.47 166 GLU A N 1
ATOM 1272 C CA . GLU A 1 166 ? 3.931 10.481 -5.137 1.00 57.47 166 GLU A CA 1
ATOM 1273 C C . GLU A 1 166 ? 2.631 10.134 -5.861 1.00 57.47 166 GLU A C 1
ATOM 1275 O O . GLU A 1 166 ? 2.262 10.772 -6.844 1.00 57.47 166 GLU A O 1
ATOM 1280 N N . PHE A 1 167 ? 1.962 9.072 -5.418 1.00 52.12 167 PHE A N 1
ATOM 1281 C CA . PHE A 1 167 ? 0.669 8.676 -5.992 1.00 52.12 167 PHE A CA 1
ATOM 1282 C C . PHE A 1 167 ? -0.508 8.865 -5.031 1.00 52.12 167 PHE A C 1
ATOM 1284 O O . PHE A 1 167 ? -1.643 8.936 -5.480 1.00 52.12 167 PHE A O 1
ATOM 1291 N N . PHE A 1 168 ? -0.234 9.043 -3.736 1.00 50.47 168 PHE A N 1
ATOM 1292 C CA . PHE A 1 168 ? -1.238 9.011 -2.675 1.00 50.47 168 PHE A CA 1
ATOM 1293 C C . PHE A 1 168 ? -1.556 10.425 -2.156 1.00 50.47 168 PHE A C 1
ATOM 1295 O O . PHE A 1 168 ? -1.135 10.789 -1.059 1.00 50.47 168 PHE A O 1
ATOM 1302 N N . SER A 1 169 ? -2.260 11.255 -2.932 1.00 44.88 169 SER A N 1
ATOM 1303 C CA . SER A 1 169 ? -2.791 12.538 -2.422 1.00 44.88 169 SER A CA 1
ATOM 1304 C C . SER A 1 169 ? -4.232 12.441 -1.909 1.00 44.88 169 SER A C 1
ATOM 1306 O O . SER A 1 169 ? -4.700 13.359 -1.240 1.00 44.88 169 SER A O 1
ATOM 1308 N N . GLU A 1 170 ? -4.940 11.348 -2.211 1.00 47.72 170 GLU A N 1
ATOM 1309 C CA . GLU A 1 170 ? -6.349 11.133 -1.859 1.00 47.72 170 GLU A CA 1
ATOM 1310 C C . GLU A 1 170 ? -6.574 9.719 -1.289 1.00 47.72 170 GLU A C 1
ATOM 1312 O O . GLU A 1 170 ? -5.752 8.832 -1.519 1.00 47.72 170 GLU A O 1
ATOM 1317 N N . PRO A 1 171 ? -7.660 9.478 -0.528 1.00 51.72 171 PRO A N 1
ATOM 1318 C CA . PRO A 1 171 ? -7.992 8.145 -0.026 1.00 51.72 171 PRO A CA 1
ATOM 1319 C C . PRO A 1 171 ? -8.178 7.129 -1.166 1.00 51.72 171 PRO A C 1
ATOM 1321 O O . PRO A 1 171 ? -8.998 7.335 -2.058 1.00 51.72 171 PRO A O 1
ATOM 1324 N N . GLU A 1 172 ? -7.451 6.009 -1.123 1.00 57.41 172 GLU A N 1
ATOM 1325 C CA . GLU A 1 172 ? -7.450 5.007 -2.207 1.00 57.41 172 GLU A CA 1
ATOM 1326 C C . GLU A 1 172 ? -8.177 3.699 -1.868 1.00 57.41 172 GLU A C 1
ATOM 1328 O O . GLU A 1 172 ? -8.437 2.880 -2.753 1.00 57.41 172 GLU A O 1
ATOM 1333 N N . VAL A 1 173 ? -8.521 3.480 -0.595 1.00 61.31 173 VAL A N 1
ATOM 1334 C CA . VAL A 1 173 ? -9.239 2.273 -0.170 1.00 61.31 173 VAL A CA 1
ATOM 1335 C C . VAL A 1 173 ? -10.719 2.592 -0.037 1.00 61.31 173 VAL A C 1
ATOM 1337 O O . VAL A 1 173 ? -11.189 3.120 0.973 1.00 61.31 173 VAL A O 1
ATOM 1340 N N . PHE A 1 174 ? -11.454 2.236 -1.083 1.00 61.41 174 PHE A N 1
ATOM 1341 C CA . PHE A 1 174 ? -12.909 2.233 -1.086 1.00 61.41 174 PHE A CA 1
ATOM 1342 C C . PHE A 1 174 ? -13.395 0.848 -0.680 1.00 61.41 174 PHE A C 1
ATOM 1344 O O . PHE A 1 174 ? -12.978 -0.157 -1.257 1.00 61.41 174 PHE A O 1
ATOM 1351 N N . VAL A 1 175 ? -14.282 0.802 0.307 1.00 62.06 175 VAL A N 1
ATOM 1352 C CA . VAL A 1 175 ? -14.965 -0.428 0.705 1.00 62.06 175 VAL A CA 1
ATOM 1353 C C . VAL A 1 175 ? -16.316 -0.443 -0.018 1.00 62.06 175 VAL A C 1
ATOM 1355 O O . VAL A 1 175 ? -16.963 0.597 -0.152 1.00 62.06 175 VAL A O 1
ATOM 1358 N N . SER A 1 176 ? -16.725 -1.588 -0.558 1.00 56.97 176 SER A N 1
ATOM 1359 C CA . SER A 1 176 ? -17.996 -1.758 -1.280 1.00 56.97 176 SER A CA 1
ATOM 1360 C C . SER A 1 176 ? -18.697 -3.028 -0.852 1.00 56.97 176 SER A C 1
ATOM 1362 O O . SER A 1 176 ? -17.966 -4.039 -0.749 1.00 56.97 176 SER A O 1
#

Sequence (176 aa):
MSGSFGSKRGTEDHLQGGKRNEKPTIDIAEKGPFLIKGPVRYTDKDGNEIETDREVVALCRCGASENKLFCDGAHSDIGFTGDKERTETYPTREYTGDELTVVDNIGICCHWGACVNGAPDVFFKWDGDERISVPDGADREKVIRVVRACPSGSLVYKLDEKLQGEFFSEPEVFVS

Radius of gyration: 23.59 Å; Cα contacts (8 Å, |Δi|>4): 271; chains: 1; bounding box: 74×31×65 Å

Foldseek 3Di:
DDDDPDDDDDPPDPPDDADPPDFWFWDDPFLFFTKIAGDDWDADPVRHTDDDPDRIFGADDQPPDPPPRGDPPCSVVVVRRVDCPDPQPFDWDWDDDDFKIKIADCVQQPVPCLPCVQQVQAAQDDDDPDGHGDCVSDDNVSSQVSCVPRPRNRIWMDGPNHTDDPPPPDGDDTDD

Mean predicted aligned error: 11.26 Å

Nearest PDB structures (foldseek):
  3tbm-assembly1_B  TM=8.773E-01  e=1.500E-04  Ralstonia pseudosolanacearum GMI1000
  1vjw-assembly1_A  TM=6.430E-01  e=1.357E-01  Thermotoga maritima
  3u0k-assembly1_B  TM=2.362E-01  e=3.962E+00  Entacmaea quadricolor

Solvent-accessible surface area (backbone atoms only — not comparable to full-atom values): 11075 Å² total; per-residue (Å²): 134,92,80,83,85,75,88,77,91,76,92,73,82,82,86,82,80,78,68,96,80,56,70,27,38,49,38,76,44,85,39,46,34,36,38,39,34,47,88,74,88,48,59,52,97,87,67,49,76,54,90,71,98,55,75,60,45,47,32,50,63,69,78,64,38,90,56,68,68,31,53,74,60,42,31,65,80,72,63,37,59,80,66,87,80,76,80,78,87,50,74,74,44,77,28,77,38,94,81,37,28,42,34,40,26,72,74,46,55,77,77,82,50,42,43,57,74,66,37,54,63,21,36,77,40,71,59,86,93,42,77,38,56,38,48,72,50,46,59,67,70,60,49,52,56,28,35,71,58,38,91,64,58,22,35,41,40,24,51,95,87,40,75,56,78,91,78,80,89,62,81,82,52,72,54,133